Protein AF-A0A8F8SNR9-F1 (afdb_monomer_lite)

Structure (mmCIF, N/CA/C/O backbone):
data_AF-A0A8F8SNR9-F1
#
_entry.id   AF-A0A8F8SNR9-F1
#
loop_
_atom_site.group_PDB
_atom_site.id
_atom_site.type_symbol
_atom_site.label_atom_id
_atom_site.label_alt_id
_atom_site.label_comp_id
_atom_site.label_asym_id
_atom_site.label_entity_id
_atom_site.label_seq_id
_atom_site.pdbx_PDB_ins_code
_atom_site.Cartn_x
_atom_site.Cartn_y
_atom_site.Cartn_z
_atom_site.occupancy
_atom_site.B_iso_or_equiv
_atom_site.auth_seq_id
_atom_site.auth_comp_id
_atom_site.auth_asym_id
_atom_site.auth_atom_id
_atom_site.pdbx_PDB_model_num
ATOM 1 N N . MET A 1 1 ? 17.805 2.234 -6.607 1.00 64.50 1 MET A N 1
ATOM 2 C CA . MET A 1 1 ? 18.461 1.937 -5.311 1.00 64.50 1 MET A CA 1
ATOM 3 C C . MET A 1 1 ? 17.797 2.661 -4.136 1.00 64.50 1 MET A C 1
ATOM 5 O O . MET A 1 1 ? 17.346 1.982 -3.230 1.00 64.50 1 MET A O 1
ATOM 9 N N . PHE A 1 2 ? 17.658 3.995 -4.151 1.00 75.62 2 PHE A N 1
ATOM 10 C CA . PHE A 1 2 ? 17.072 4.768 -3.035 1.00 75.62 2 PHE A CA 1
ATOM 11 C C . PHE A 1 2 ? 15.649 4.332 -2.612 1.00 75.62 2 PHE A C 1
ATOM 13 O O . PHE A 1 2 ? 15.376 4.210 -1.423 1.00 75.62 2 PHE A O 1
ATOM 20 N N . TYR A 1 3 ? 14.769 3.987 -3.561 1.00 78.94 3 TYR A N 1
ATOM 21 C CA . TYR A 1 3 ? 13.405 3.508 -3.269 1.00 78.94 3 TYR A CA 1
ATOM 22 C C . TYR A 1 3 ? 13.352 2.231 -2.410 1.00 78.94 3 TYR A C 1
ATOM 24 O O . TYR A 1 3 ? 12.460 2.100 -1.580 1.00 78.94 3 TYR A O 1
ATOM 32 N N . LEU A 1 4 ? 14.328 1.322 -2.541 1.00 74.81 4 LEU A N 1
ATOM 33 C CA . LEU A 1 4 ? 14.384 0.098 -1.726 1.00 74.81 4 LEU A CA 1
ATOM 34 C C . LEU A 1 4 ? 14.667 0.405 -0.249 1.00 74.81 4 LEU A C 1
ATOM 36 O O . LEU A 1 4 ? 14.185 -0.305 0.629 1.00 74.81 4 LEU A O 1
ATOM 40 N N . VAL A 1 5 ? 15.398 1.489 0.031 1.00 86.81 5 VAL A N 1
ATOM 41 C CA . VAL A 1 5 ? 15.649 1.959 1.402 1.00 86.81 5 VAL A CA 1
ATOM 42 C C . VAL A 1 5 ? 14.358 2.488 2.025 1.00 86.81 5 VAL A C 1
ATOM 44 O O . VAL A 1 5 ? 14.046 2.142 3.162 1.00 86.81 5 VAL A O 1
ATOM 47 N N . ILE A 1 6 ? 13.567 3.258 1.268 1.00 86.56 6 ILE A N 1
ATOM 48 C CA . ILE A 1 6 ? 12.258 3.760 1.722 1.00 86.56 6 ILE A CA 1
ATOM 49 C C . ILE A 1 6 ? 11.318 2.590 2.035 1.00 86.56 6 ILE A C 1
ATOM 51 O O . ILE A 1 6 ? 10.712 2.567 3.106 1.00 86.56 6 ILE A O 1
ATOM 55 N N . VAL A 1 7 ? 11.255 1.590 1.147 1.00 87.25 7 VAL A N 1
ATOM 56 C CA . VAL A 1 7 ? 10.462 0.369 1.360 1.00 87.25 7 VAL A CA 1
ATOM 57 C C . VAL A 1 7 ? 10.900 -0.353 2.636 1.00 87.25 7 VAL A C 1
ATOM 59 O O . VAL A 1 7 ? 10.055 -0.674 3.467 1.00 87.25 7 VAL A O 1
ATOM 62 N N . ALA A 1 8 ? 12.205 -0.564 2.837 1.00 83.75 8 ALA A N 1
ATOM 63 C CA . ALA A 1 8 ? 12.728 -1.255 4.017 1.00 83.75 8 ALA A CA 1
ATOM 64 C C . ALA A 1 8 ? 12.430 -0.507 5.330 1.00 83.75 8 ALA A C 1
ATOM 66 O O . ALA A 1 8 ? 12.063 -1.116 6.334 1.00 83.75 8 ALA A O 1
ATOM 67 N N . MET A 1 9 ? 12.544 0.823 5.340 1.00 86.44 9 MET A N 1
ATOM 68 C CA . MET A 1 9 ? 12.202 1.620 6.522 1.00 86.44 9 MET A CA 1
ATOM 69 C C . MET A 1 9 ? 10.698 1.587 6.812 1.00 86.44 9 MET A C 1
ATOM 71 O O . MET A 1 9 ? 10.294 1.468 7.972 1.00 86.44 9 MET A O 1
ATOM 75 N N . ALA A 1 10 ? 9.863 1.651 5.773 1.00 83.25 10 ALA A N 1
ATOM 76 C CA . ALA A 1 10 ? 8.416 1.583 5.916 1.00 83.25 10 ALA A CA 1
ATOM 77 C C . ALA A 1 10 ? 7.957 0.210 6.436 1.00 83.25 10 ALA A C 1
ATOM 79 O O . ALA A 1 10 ? 7.151 0.161 7.364 1.00 83.25 10 ALA A O 1
ATOM 80 N N . THR A 1 11 ? 8.523 -0.901 5.949 1.00 85.19 11 THR A N 1
ATOM 81 C CA . THR A 1 11 ? 8.183 -2.253 6.434 1.00 85.19 11 THR A CA 1
ATOM 82 C C . THR A 1 11 ? 8.579 -2.474 7.894 1.00 85.19 11 THR A C 1
ATOM 84 O O . THR A 1 11 ? 7.771 -2.981 8.674 1.00 85.19 11 THR A O 1
ATOM 87 N N . ILE A 1 12 ? 9.760 -2.010 8.318 1.00 88.44 12 ILE A N 1
ATOM 88 C CA . ILE A 1 12 ? 10.168 -2.030 9.736 1.00 88.44 12 ILE A CA 1
ATOM 89 C C . ILE A 1 12 ? 9.180 -1.223 10.593 1.00 88.44 12 ILE A C 1
ATOM 91 O O . ILE A 1 12 ? 8.800 -1.625 11.703 1.00 88.44 12 ILE A O 1
ATOM 95 N N . LYS A 1 13 ? 8.717 -0.078 10.079 1.00 86.25 13 LYS A N 1
ATOM 96 C CA . LYS A 1 13 ? 7.762 0.766 10.794 1.00 86.25 13 LYS A CA 1
ATOM 97 C C . LYS A 1 13 ? 6.371 0.129 10.882 1.00 86.25 13 LYS A C 1
ATOM 99 O O . LYS A 1 13 ? 5.724 0.270 11.917 1.00 86.25 13 LYS A O 1
ATOM 104 N N . ILE A 1 14 ? 5.929 -0.628 9.875 1.00 85.81 14 ILE A N 1
ATOM 105 C CA . ILE A 1 14 ? 4.649 -1.362 9.908 1.00 85.81 14 ILE A CA 1
ATOM 106 C C . ILE A 1 14 ? 4.617 -2.348 11.080 1.00 85.81 14 ILE A C 1
ATOM 108 O O . ILE A 1 14 ? 3.642 -2.374 11.832 1.00 85.81 14 ILE A O 1
ATOM 112 N N . ILE A 1 15 ? 5.696 -3.113 11.275 1.00 85.25 15 ILE A N 1
ATOM 113 C CA . ILE A 1 15 ? 5.784 -4.136 12.331 1.00 85.25 15 ILE A CA 1
ATOM 114 C C . ILE A 1 15 ? 5.755 -3.494 13.725 1.00 85.25 15 ILE A C 1
ATOM 116 O O . ILE A 1 15 ? 5.082 -3.986 14.629 1.00 85.25 15 ILE A O 1
ATOM 120 N N . SER A 1 16 ? 6.457 -2.373 13.895 1.00 85.12 16 SER A N 1
ATOM 121 C CA . SER A 1 16 ? 6.599 -1.706 15.196 1.00 85.12 16 SER A CA 1
ATOM 122 C C . SER A 1 16 ? 5.408 -0.831 15.597 1.00 85.12 16 SER A C 1
ATOM 124 O O . SER A 1 16 ? 5.275 -0.484 16.770 1.00 85.12 16 SER A O 1
ATOM 126 N N . THR A 1 17 ? 4.530 -0.455 14.663 1.00 85.38 17 THR A N 1
ATOM 127 C CA . THR A 1 17 ? 3.440 0.484 14.962 1.00 85.38 17 THR A CA 1
ATOM 128 C C . THR A 1 17 ? 2.200 -0.241 15.493 1.00 85.38 17 THR A C 1
ATOM 130 O O . THR A 1 17 ? 1.746 -1.223 14.906 1.00 85.38 17 THR A O 1
ATOM 133 N N . SER A 1 18 ? 1.619 0.253 16.591 1.00 79.75 18 SER A N 1
ATOM 134 C CA . SER A 1 18 ? 0.380 -0.277 17.191 1.00 79.75 18 SER A CA 1
ATOM 135 C C . SER A 1 18 ? -0.896 0.282 16.548 1.00 79.75 18 SER A C 1
ATOM 137 O O . SER A 1 18 ? -1.941 -0.366 16.572 1.00 79.75 18 SER A O 1
ATOM 139 N N . SER A 1 19 ? -0.819 1.473 15.948 1.00 79.81 19 SER A N 1
ATOM 140 C CA . SER A 1 19 ? -1.945 2.099 15.252 1.00 79.81 19 SER A CA 1
ATOM 141 C C . SER A 1 19 ? -2.225 1.403 13.920 1.00 79.81 19 SER A C 1
ATOM 143 O O . SER A 1 19 ? -1.393 1.418 13.011 1.00 79.81 19 SER A O 1
ATOM 145 N N . PHE A 1 20 ? -3.425 0.832 13.796 1.00 76.31 20 PHE A N 1
ATOM 146 C CA . PHE A 1 20 ? -3.904 0.197 12.567 1.00 76.31 20 PHE A CA 1
ATOM 147 C C . PHE A 1 20 ? -3.928 1.180 11.386 1.00 76.31 20 PHE A C 1
ATOM 149 O O . PHE A 1 20 ? -3.485 0.840 10.294 1.00 76.31 20 PHE A O 1
ATOM 156 N N . LEU A 1 21 ? -4.326 2.434 11.630 1.00 74.69 21 LEU A N 1
ATOM 157 C CA . LEU A 1 21 ? -4.311 3.497 10.622 1.00 74.69 21 LEU A CA 1
ATOM 158 C C . LEU A 1 21 ? -2.897 3.761 10.086 1.00 74.69 21 LEU A C 1
ATOM 160 O O . LEU A 1 21 ? -2.696 3.849 8.879 1.00 74.69 21 LEU A O 1
ATOM 164 N N . MET A 1 22 ? -1.901 3.827 10.974 1.00 75.88 22 MET A N 1
ATOM 165 C CA . MET A 1 22 ? -0.510 4.014 10.551 1.00 75.88 22 MET A CA 1
ATOM 166 C C . MET A 1 22 ? 0.024 2.816 9.767 1.00 75.88 22 MET A C 1
ATOM 168 O O . MET A 1 22 ? 0.823 3.012 8.859 1.00 75.88 22 MET A O 1
ATOM 172 N N . ARG A 1 23 ? -0.419 1.588 10.067 1.00 80.25 23 ARG A N 1
ATOM 173 C CA . ARG A 1 23 ? -0.053 0.413 9.261 1.00 80.25 23 ARG A CA 1
ATOM 174 C C . ARG A 1 23 ? -0.589 0.519 7.835 1.00 80.25 23 ARG A C 1
ATOM 176 O O . ARG A 1 23 ? 0.164 0.232 6.915 1.00 80.25 23 ARG A O 1
ATOM 183 N N . ILE A 1 24 ? -1.832 0.977 7.656 1.00 81.94 24 ILE A N 1
ATOM 184 C CA . ILE A 1 24 ? -2.424 1.198 6.324 1.00 81.94 24 ILE A CA 1
ATOM 185 C C . ILE A 1 24 ? -1.650 2.281 5.563 1.00 81.94 24 ILE A C 1
ATOM 187 O O . ILE A 1 24 ? -1.238 2.053 4.432 1.00 81.94 24 ILE A O 1
ATOM 191 N N . LEU A 1 25 ? -1.376 3.429 6.194 1.00 80.38 25 LEU A N 1
ATOM 192 C CA . LEU A 1 25 ? -0.623 4.519 5.555 1.00 80.38 25 LEU A CA 1
ATOM 193 C C . LEU A 1 25 ? 0.800 4.108 5.154 1.00 80.38 25 LEU A C 1
ATOM 195 O O . LEU A 1 25 ? 1.305 4.515 4.112 1.00 80.38 25 LEU A O 1
ATOM 199 N N . LEU A 1 26 ? 1.465 3.304 5.983 1.00 84.94 26 LEU A N 1
ATOM 200 C CA . LEU A 1 26 ? 2.795 2.796 5.665 1.00 84.94 26 LEU A CA 1
ATOM 201 C C . LEU A 1 26 ? 2.754 1.728 4.566 1.00 84.94 26 LEU A C 1
ATOM 203 O O . LEU A 1 26 ? 3.692 1.656 3.776 1.00 84.94 26 LEU A O 1
ATOM 207 N N . LEU A 1 27 ? 1.689 0.925 4.490 1.00 84.69 27 LEU A N 1
ATOM 208 C CA . LEU A 1 27 ? 1.487 -0.028 3.398 1.00 84.69 27 LEU A CA 1
ATOM 209 C C . LEU A 1 27 ? 1.327 0.706 2.058 1.00 84.69 27 LEU A C 1
ATOM 211 O O . LEU A 1 27 ? 2.009 0.358 1.102 1.00 84.69 27 LEU A O 1
ATOM 215 N N . GLU A 1 28 ? 0.534 1.781 2.032 1.00 83.38 28 GLU A N 1
ATOM 216 C CA . GLU A 1 28 ? 0.397 2.696 0.886 1.00 83.38 28 GLU A CA 1
ATOM 217 C C . GLU A 1 28 ? 1.737 3.320 0.459 1.00 83.38 28 GLU A C 1
ATOM 219 O O . GLU A 1 28 ? 2.050 3.443 -0.726 1.00 83.38 28 GLU A O 1
ATOM 224 N N . LEU A 1 29 ? 2.586 3.677 1.426 1.00 84.88 29 LEU A N 1
ATOM 225 C CA . LEU A 1 29 ? 3.924 4.191 1.135 1.00 84.88 29 LEU A CA 1
ATOM 226 C C . LEU A 1 29 ? 4.823 3.125 0.479 1.00 84.88 29 LEU A C 1
ATOM 228 O O . LEU A 1 29 ? 5.594 3.437 -0.433 1.00 84.88 29 LEU A O 1
ATOM 232 N N . VAL A 1 30 ? 4.733 1.866 0.921 1.00 88.50 30 VAL A N 1
ATOM 233 C CA . VAL A 1 30 ? 5.483 0.735 0.342 1.00 88.50 30 VAL A CA 1
ATOM 234 C C . VAL A 1 30 ? 5.025 0.450 -1.089 1.00 88.50 30 VAL A C 1
ATOM 236 O O . VAL A 1 30 ? 5.851 0.310 -1.992 1.00 88.50 30 VAL A O 1
ATOM 239 N N . THR A 1 31 ? 3.721 0.396 -1.328 1.00 83.88 31 THR A N 1
ATOM 240 C CA . THR A 1 31 ? 3.157 0.113 -2.654 1.00 83.88 31 THR A CA 1
ATOM 241 C C . THR A 1 31 ? 3.407 1.264 -3.639 1.00 83.88 31 THR A C 1
ATOM 243 O O . THR A 1 31 ? 3.845 1.032 -4.764 1.00 83.88 31 THR A O 1
ATOM 246 N N . SER A 1 32 ? 3.299 2.520 -3.201 1.00 82.94 32 SER A N 1
ATOM 247 C CA . SER A 1 32 ? 3.658 3.688 -4.022 1.00 82.94 32 SER A CA 1
ATOM 248 C C . SER A 1 32 ? 5.151 3.724 -4.393 1.00 82.94 32 SER A C 1
ATOM 250 O O . SER A 1 32 ? 5.523 3.958 -5.546 1.00 82.94 32 SER A O 1
ATOM 252 N N . SER A 1 33 ? 6.041 3.429 -3.441 1.00 85.88 33 SER A N 1
ATOM 253 C CA . SER A 1 33 ? 7.489 3.418 -3.701 1.00 85.88 33 SER A CA 1
ATOM 254 C C . SER A 1 33 ? 7.942 2.236 -4.566 1.00 85.88 33 SER A C 1
ATOM 256 O O . SER A 1 33 ? 8.837 2.402 -5.401 1.00 85.88 33 SER A O 1
ATOM 258 N N . THR A 1 34 ? 7.309 1.067 -4.434 1.00 84.06 34 THR A N 1
ATOM 259 C CA . THR A 1 34 ? 7.533 -0.072 -5.343 1.00 84.06 34 THR A CA 1
ATOM 260 C C . THR A 1 34 ? 7.024 0.222 -6.752 1.00 84.06 34 THR A C 1
ATOM 262 O O . THR A 1 34 ? 7.725 -0.085 -7.716 1.00 84.06 34 THR A O 1
ATOM 265 N N . MET A 1 35 ? 5.894 0.919 -6.894 1.00 81.69 35 MET A N 1
ATOM 266 C CA . MET A 1 35 ? 5.409 1.393 -8.191 1.00 81.69 35 MET A CA 1
ATOM 267 C C . MET A 1 35 ? 6.396 2.362 -8.856 1.00 81.69 35 MET A C 1
ATOM 269 O O . MET A 1 35 ? 6.735 2.200 -10.028 1.00 81.69 35 MET A O 1
ATOM 273 N N . GLY A 1 36 ? 6.922 3.332 -8.100 1.00 80.38 36 GLY A N 1
ATOM 274 C CA . GLY A 1 36 ? 7.972 4.234 -8.583 1.00 80.38 36 GLY A CA 1
ATOM 275 C C . GLY A 1 36 ? 9.221 3.478 -9.050 1.00 80.38 36 GLY A C 1
ATOM 276 O O . GLY A 1 36 ? 9.790 3.791 -10.093 1.00 80.38 36 GLY A O 1
ATOM 277 N N . PHE A 1 37 ? 9.611 2.422 -8.331 1.00 84.25 37 PHE A N 1
ATOM 278 C CA . PHE A 1 37 ? 10.708 1.551 -8.750 1.00 84.25 37 PHE A CA 1
ATOM 279 C C . PHE A 1 37 ? 10.402 0.798 -10.054 1.00 84.25 37 PHE A C 1
ATOM 281 O O . PHE A 1 37 ? 11.270 0.737 -10.924 1.00 84.25 37 PHE A O 1
ATOM 288 N N . MET A 1 38 ? 9.196 0.247 -10.216 1.00 79.31 38 MET A N 1
ATOM 289 C CA . MET A 1 38 ? 8.793 -0.443 -11.449 1.00 79.31 38 MET A CA 1
ATOM 290 C C . MET A 1 38 ? 8.781 0.511 -12.644 1.00 79.31 38 MET A C 1
ATOM 292 O O . MET A 1 38 ? 9.335 0.180 -13.688 1.00 79.31 38 MET A O 1
ATOM 296 N N . MET A 1 39 ? 8.254 1.724 -12.461 1.00 79.06 39 MET A N 1
ATOM 297 C CA . MET A 1 39 ? 8.262 2.785 -13.472 1.00 79.06 39 MET A CA 1
ATOM 298 C C . MET A 1 39 ? 9.670 3.143 -13.956 1.00 79.06 39 MET A C 1
ATOM 300 O O . MET A 1 39 ? 9.876 3.391 -15.140 1.00 79.06 39 MET A O 1
ATOM 304 N N . CYS A 1 40 ? 10.652 3.155 -13.053 1.00 79.31 40 CYS A N 1
ATOM 305 C CA . CYS A 1 40 ? 12.034 3.474 -13.403 1.00 79.31 40 CYS A CA 1
ATOM 306 C C . CYS A 1 40 ? 12.801 2.325 -14.079 1.00 79.31 40 CYS A C 1
ATOM 308 O O . CYS A 1 40 ? 13.858 2.590 -14.644 1.00 79.31 40 CYS A O 1
ATOM 310 N N . ASN A 1 41 ? 12.338 1.071 -13.979 1.00 79.38 41 ASN A N 1
ATOM 311 C CA . ASN A 1 41 ? 13.109 -0.101 -14.425 1.00 79.38 41 ASN A CA 1
ATOM 312 C C . ASN A 1 41 ? 12.431 -0.943 -15.514 1.00 79.38 41 ASN A C 1
ATOM 314 O O . ASN A 1 41 ? 13.102 -1.762 -16.138 1.00 79.38 41 ASN A O 1
ATOM 318 N N . LEU A 1 42 ? 11.127 -0.788 -15.741 1.00 78.25 42 LEU A N 1
ATOM 319 C CA . LEU A 1 42 ? 10.414 -1.500 -16.800 1.00 78.25 42 LEU A CA 1
ATOM 320 C C . LEU A 1 42 ? 10.410 -0.688 -18.097 1.00 78.25 42 LEU A C 1
ATOM 322 O O . LEU A 1 42 ? 10.280 0.535 -18.092 1.00 78.25 42 LEU A O 1
ATOM 326 N N . ASN A 1 43 ? 10.513 -1.387 -19.226 1.00 75.31 43 ASN A N 1
ATOM 327 C CA . ASN A 1 43 ? 10.301 -0.784 -20.538 1.00 75.31 43 AS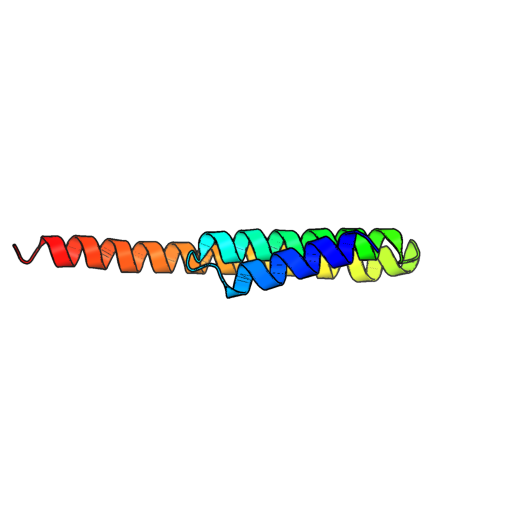N A CA 1
ATOM 328 C C . ASN A 1 43 ? 8.827 -0.389 -20.700 1.00 75.31 43 ASN A C 1
ATOM 330 O O . ASN A 1 43 ? 7.947 -1.066 -20.176 1.00 75.31 43 ASN A O 1
ATOM 334 N N . LEU A 1 44 ? 8.543 0.667 -21.473 1.00 67.94 4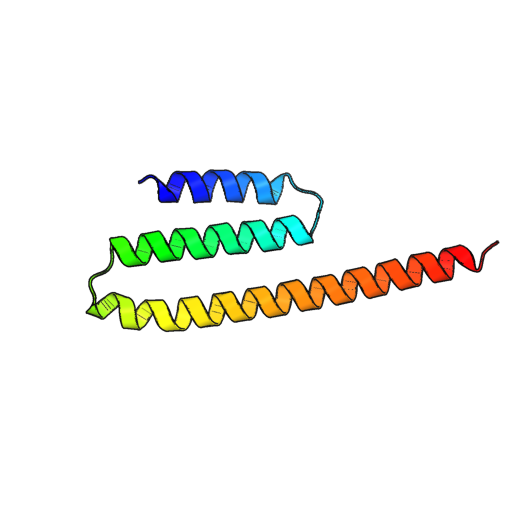4 LEU A N 1
ATOM 335 C CA . LEU A 1 44 ? 7.183 1.204 -21.655 1.00 67.94 44 LEU A CA 1
ATOM 336 C C . LEU A 1 44 ? 6.130 0.132 -21.988 1.00 67.94 44 LEU A C 1
ATOM 338 O O . LEU A 1 44 ? 5.019 0.203 -21.476 1.00 67.94 44 LEU A O 1
ATOM 342 N N . SER A 1 45 ? 6.475 -0.872 -22.800 1.00 69.75 45 SER A N 1
ATOM 343 C CA . SER A 1 45 ? 5.563 -1.963 -23.166 1.00 69.75 45 SER A CA 1
ATOM 344 C C . SER A 1 45 ? 5.191 -2.865 -21.984 1.00 69.75 45 SER A C 1
ATOM 346 O O . SER A 1 45 ? 4.013 -3.141 -21.787 1.00 69.75 45 SER A O 1
ATOM 348 N N . SER A 1 46 ? 6.162 -3.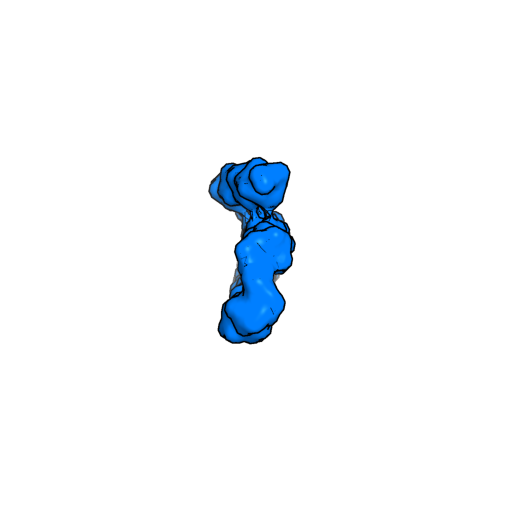275 -21.162 1.00 71.94 46 SER A N 1
ATOM 349 C CA . SER A 1 46 ? 5.906 -4.089 -19.964 1.00 71.94 46 SER A CA 1
ATOM 350 C C . SER A 1 46 ? 5.314 -3.273 -18.816 1.00 71.94 46 SER A C 1
ATOM 352 O O . SER A 1 46 ? 4.679 -3.819 -17.916 1.00 71.94 46 SER A O 1
ATOM 354 N N . LEU A 1 47 ? 5.486 -1.954 -18.858 1.00 69.31 47 LEU A N 1
ATOM 355 C CA . LEU A 1 47 ? 4.909 -1.032 -17.897 1.00 69.31 47 LEU A CA 1
ATOM 356 C C . LEU A 1 47 ? 3.380 -1.040 -17.963 1.00 69.31 47 LEU A C 1
ATOM 358 O O . LEU A 1 47 ? 2.746 -1.186 -16.928 1.00 69.31 47 LEU A O 1
ATOM 362 N N . TYR A 1 48 ? 2.771 -0.960 -19.149 1.00 69.88 48 TYR A N 1
ATOM 363 C CA . TYR A 1 48 ? 1.305 -0.954 -19.270 1.00 69.88 48 TYR A CA 1
ATOM 364 C C . TYR A 1 48 ? 0.649 -2.260 -18.803 1.00 69.88 48 TYR A C 1
ATOM 366 O O . TYR A 1 48 ? -0.405 -2.214 -18.168 1.00 69.88 48 TYR A O 1
ATOM 374 N N . GLU A 1 49 ? 1.282 -3.404 -19.069 1.00 75.56 49 GLU A N 1
ATOM 375 C CA . GLU A 1 49 ? 0.761 -4.723 -18.685 1.00 75.56 49 GLU A CA 1
ATOM 376 C C . GLU A 1 49 ? 0.766 -4.935 -17.166 1.00 75.56 49 GLU A C 1
ATOM 378 O O . GLU A 1 49 ? -0.127 -5.583 -16.623 1.00 75.56 49 GLU A O 1
ATOM 383 N N . VAL A 1 50 ? 1.745 -4.355 -16.466 1.00 74.62 50 VAL A N 1
ATOM 384 C CA . VAL A 1 50 ? 1.922 -4.539 -15.020 1.00 74.62 50 VAL A CA 1
ATOM 385 C C . VAL A 1 50 ? 1.329 -3.381 -14.211 1.00 74.62 50 VAL A C 1
ATOM 387 O O . VAL A 1 50 ? 0.848 -3.583 -13.100 1.00 74.62 50 VAL A O 1
ATOM 390 N N . PHE A 1 51 ? 1.291 -2.168 -14.760 1.00 73.75 51 PHE A N 1
ATOM 391 C CA . PHE A 1 51 ? 0.832 -0.980 -14.042 1.00 73.75 51 PHE A CA 1
ATOM 392 C C . PHE A 1 51 ? -0.654 -1.039 -13.699 1.00 73.75 51 PHE A C 1
ATOM 394 O O . PHE A 1 51 ? -1.035 -0.818 -12.551 1.00 73.75 51 PHE A O 1
ATOM 401 N N . PHE A 1 52 ? -1.500 -1.363 -14.679 1.00 75.75 52 PHE A N 1
ATOM 402 C CA . PHE A 1 52 ? -2.947 -1.396 -14.487 1.00 75.75 52 PHE A CA 1
ATOM 403 C C . PHE A 1 52 ? -3.393 -2.371 -13.378 1.00 75.75 52 PHE A C 1
ATOM 405 O O . PHE A 1 52 ? -4.096 -1.928 -12.466 1.00 75.75 52 PHE A O 1
ATOM 412 N N . PRO A 1 53 ? -2.970 -3.653 -13.363 1.00 79.31 53 PRO A N 1
ATOM 413 C CA . PRO A 1 53 ? -3.360 -4.567 -12.291 1.00 79.31 53 PRO A CA 1
ATOM 414 C C . PRO A 1 53 ? -2.809 -4.144 -10.924 1.00 79.31 53 PRO A C 1
ATOM 416 O O . PRO A 1 53 ? -3.518 -4.273 -9.930 1.00 79.31 53 PRO A O 1
ATOM 419 N N . VAL A 1 54 ? -1.596 -3.582 -10.855 1.00 79.88 54 VAL A N 1
ATOM 420 C CA . VAL A 1 54 ? -1.012 -3.121 -9.582 1.00 79.88 54 VAL A CA 1
ATOM 421 C C . VAL A 1 54 ? -1.798 -1.944 -8.998 1.00 79.88 54 VAL A C 1
ATOM 423 O O . VAL A 1 54 ? -2.077 -1.941 -7.801 1.00 79.88 54 VAL A O 1
ATOM 426 N N . VAL A 1 55 ? -2.223 -0.979 -9.823 1.00 79.25 55 VAL A N 1
ATOM 427 C CA . VAL A 1 55 ? -3.073 0.134 -9.360 1.00 79.25 55 VAL A CA 1
ATOM 428 C C . VAL A 1 55 ? -4.423 -0.377 -8.856 1.00 79.25 55 VAL A C 1
ATOM 430 O O . VAL A 1 55 ? -4.883 0.053 -7.800 1.00 79.25 55 VAL A O 1
ATOM 433 N N . VAL A 1 56 ? -5.055 -1.311 -9.573 1.00 83.38 56 VAL A N 1
ATOM 434 C CA . VAL A 1 56 ? -6.346 -1.886 -9.158 1.00 83.38 56 VAL A CA 1
ATOM 435 C C . VAL A 1 56 ? -6.221 -2.612 -7.817 1.00 83.38 56 VAL A C 1
ATOM 437 O O . VAL A 1 56 ? -7.068 -2.423 -6.942 1.00 83.38 56 VAL A O 1
ATOM 440 N N . VAL A 1 57 ? -5.155 -3.395 -7.627 1.00 82.00 57 VAL A N 1
ATOM 441 C CA . VAL A 1 57 ? -4.885 -4.082 -6.356 1.00 82.00 57 VAL A CA 1
ATOM 442 C C . VAL A 1 57 ? -4.644 -3.078 -5.229 1.00 82.00 57 VAL A C 1
ATOM 444 O O . VAL A 1 57 ? -5.250 -3.230 -4.173 1.00 82.00 57 VAL A O 1
ATOM 447 N N . MET A 1 58 ? -3.860 -2.016 -5.459 1.00 77.44 58 MET A N 1
ATOM 448 C CA . MET A 1 58 ? -3.645 -0.958 -4.460 1.00 77.44 58 MET A CA 1
ATOM 449 C C . MET A 1 58 ? -4.955 -0.321 -3.998 1.00 77.44 58 MET A C 1
ATOM 451 O O . MET A 1 58 ? -5.231 -0.257 -2.802 1.00 77.44 58 MET A O 1
ATOM 455 N N . VAL A 1 59 ? -5.785 0.129 -4.945 1.00 81.69 59 VAL A N 1
ATOM 456 C CA . VAL A 1 59 ? -7.072 0.761 -4.620 1.00 81.69 59 VAL A CA 1
ATOM 457 C C . VAL A 1 59 ? -7.960 -0.219 -3.848 1.00 81.69 59 VAL A C 1
ATOM 459 O O . VAL A 1 59 ? -8.577 0.161 -2.852 1.00 81.69 59 VAL A O 1
ATOM 462 N N . GLY A 1 60 ? -7.977 -1.491 -4.258 1.00 82.88 60 GLY A N 1
ATOM 463 C CA . GLY A 1 60 ? -8.701 -2.556 -3.569 1.00 82.88 60 GLY A CA 1
ATOM 464 C C . GLY A 1 60 ? -8.242 -2.757 -2.122 1.00 82.88 60 GLY A C 1
ATOM 465 O O . GLY A 1 60 ? -9.073 -2.751 -1.212 1.00 82.88 60 GLY A O 1
ATOM 466 N N . GLU A 1 61 ? -6.935 -2.886 -1.887 1.00 77.62 61 GLU A N 1
ATOM 467 C CA . GLU A 1 61 ? -6.366 -3.044 -0.543 1.00 77.62 61 GLU A CA 1
ATOM 468 C C . GLU A 1 61 ? -6.679 -1.843 0.356 1.00 77.62 61 GLU A C 1
ATOM 470 O O . GLU A 1 61 ? -7.084 -2.025 1.507 1.00 77.62 61 GLU A O 1
ATOM 475 N N . SER A 1 62 ? -6.588 -0.624 -0.179 1.00 75.19 62 SER A N 1
ATOM 476 C CA . SER A 1 62 ? -6.947 0.608 0.529 1.00 75.19 62 SER A CA 1
ATOM 477 C C . SER A 1 62 ? -8.417 0.626 0.960 1.00 75.19 62 SER A C 1
ATOM 479 O O . SER A 1 62 ? -8.731 0.903 2.123 1.00 75.19 62 SER A O 1
ATOM 481 N N . CYS A 1 63 ? -9.336 0.269 0.055 1.00 82.75 63 CYS A N 1
ATOM 482 C CA . CYS A 1 63 ? -10.766 0.180 0.356 1.00 82.75 63 CYS A CA 1
ATOM 483 C C . CYS A 1 63 ? -11.066 -0.872 1.432 1.00 82.75 63 CYS A C 1
ATOM 485 O O . CYS A 1 63 ? -11.865 -0.618 2.340 1.00 82.75 63 CYS A O 1
ATOM 487 N N . VAL A 1 64 ? -10.415 -2.038 1.370 1.00 83.75 64 VAL A N 1
ATOM 488 C CA . VAL A 1 64 ? -10.576 -3.104 2.372 1.00 83.75 64 VAL A CA 1
ATOM 489 C C . VAL A 1 64 ? -10.013 -2.661 3.724 1.00 83.75 64 VAL A C 1
ATOM 491 O O . VAL A 1 64 ? -10.686 -2.809 4.746 1.00 83.75 64 VAL A O 1
ATOM 494 N N . GLY A 1 65 ? -8.825 -2.053 3.742 1.00 78.94 65 GLY A N 1
ATOM 495 C CA . GLY A 1 65 ? -8.192 -1.529 4.952 1.00 78.94 65 GLY A CA 1
ATOM 496 C C . GLY A 1 65 ? -9.045 -0.466 5.648 1.00 78.94 65 GLY A C 1
ATOM 497 O O . GLY A 1 65 ? -9.281 -0.556 6.855 1.00 78.94 65 GLY A O 1
ATOM 498 N N . LEU A 1 66 ? -9.575 0.497 4.890 1.00 74.12 66 LEU A N 1
ATOM 499 C CA . LEU A 1 66 ? -10.497 1.521 5.395 1.00 74.12 66 LEU A CA 1
ATOM 500 C C . LEU A 1 66 ? -11.803 0.914 5.919 1.00 74.12 66 LEU A C 1
ATOM 502 O O . LEU A 1 66 ? -12.268 1.297 6.992 1.00 74.12 66 LEU A O 1
ATOM 506 N N . SER A 1 67 ? -12.369 -0.065 5.213 1.00 77.06 67 SER A N 1
ATOM 507 C CA . SER A 1 67 ? -13.587 -0.757 5.653 1.00 77.06 67 SER A CA 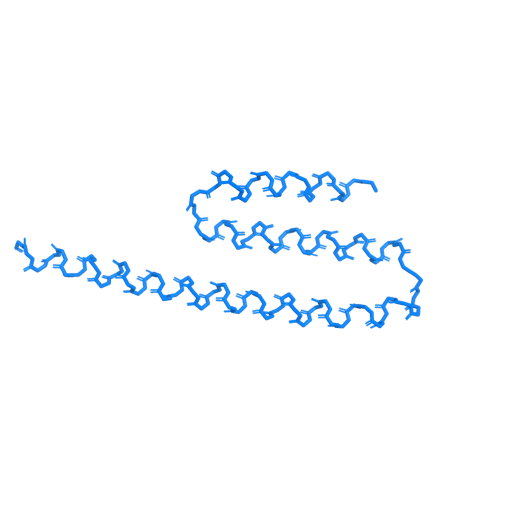1
ATOM 508 C C . SER A 1 67 ? -13.372 -1.481 6.987 1.00 77.06 67 SER A C 1
ATOM 510 O O . SER A 1 67 ? -14.184 -1.348 7.903 1.00 77.06 67 SER A O 1
ATOM 512 N N . LEU A 1 68 ? -12.244 -2.183 7.141 1.00 75.19 68 LEU A N 1
ATOM 513 C CA . LEU A 1 68 ? -11.862 -2.832 8.399 1.00 75.19 68 LEU A CA 1
ATOM 514 C C . LEU A 1 68 ? -11.627 -1.816 9.521 1.00 75.19 68 LEU A C 1
ATOM 516 O O . LEU A 1 68 ? -12.025 -2.061 10.660 1.00 75.19 68 LEU A O 1
ATOM 520 N N . LEU A 1 69 ? -11.026 -0.666 9.210 1.00 73.06 69 LEU A N 1
ATOM 521 C CA . LEU A 1 69 ? -10.817 0.413 10.172 1.00 73.06 69 LEU A CA 1
ATOM 522 C C . LEU A 1 69 ? -12.154 0.981 10.671 1.00 73.06 69 LEU A C 1
ATOM 524 O O . LEU A 1 69 ? -12.328 1.151 11.876 1.00 73.06 69 LEU A O 1
ATOM 528 N N . ILE A 1 70 ? -13.120 1.207 9.776 1.00 76.31 70 ILE A N 1
ATOM 529 C CA . ILE A 1 70 ? -14.476 1.653 10.135 1.00 76.31 70 ILE A CA 1
ATOM 530 C C . ILE A 1 70 ? -15.167 0.616 11.026 1.00 76.31 70 ILE A C 1
ATOM 532 O O . ILE A 1 70 ? -15.761 0.983 12.039 1.00 76.31 70 ILE A O 1
ATOM 536 N N . VAL A 1 71 ? -15.062 -0.676 10.699 1.00 80.75 71 VAL A N 1
ATOM 537 C CA . VAL A 1 71 ? -15.620 -1.754 11.531 1.00 80.75 71 VAL A CA 1
ATOM 538 C C . VAL A 1 71 ? -14.967 -1.767 12.914 1.00 80.75 71 VAL A C 1
ATOM 540 O O . VAL A 1 71 ? -15.681 -1.797 13.912 1.00 80.75 71 VAL A O 1
ATOM 543 N N . GLN A 1 72 ? -13.637 -1.675 13.005 1.00 76.56 72 GLN A N 1
ATOM 544 C CA . GLN A 1 72 ? -12.935 -1.610 14.291 1.00 76.56 72 GLN A CA 1
ATOM 545 C C . GLN A 1 72 ? -13.348 -0.394 15.123 1.00 76.56 72 GLN A C 1
ATOM 547 O O . GLN A 1 72 ? -13.542 -0.525 16.329 1.00 76.56 72 GLN A O 1
ATOM 552 N N . LEU A 1 73 ? -13.491 0.781 14.503 1.00 74.25 73 LEU A N 1
ATOM 553 C CA . LEU A 1 73 ? -13.952 1.990 15.185 1.00 74.25 73 LEU A CA 1
ATOM 554 C C . LEU A 1 73 ? -15.409 1.873 15.631 1.00 74.25 73 LEU A C 1
ATOM 556 O O . LEU A 1 73 ? -15.738 2.332 16.718 1.00 74.25 73 LEU A O 1
ATOM 560 N N . LYS A 1 74 ? -16.271 1.225 14.841 1.00 77.94 74 LYS A N 1
ATOM 561 C CA . LYS A 1 74 ? -17.665 0.958 15.214 1.00 77.94 74 LYS A CA 1
ATOM 562 C C . LYS A 1 74 ? -17.760 -0.022 16.384 1.00 77.94 74 LYS A C 1
ATOM 564 O O . LYS A 1 74 ? -18.543 0.212 17.296 1.00 77.94 74 LYS A O 1
ATOM 569 N N . VAL A 1 75 ? -16.949 -1.082 16.386 1.00 75.25 75 VAL A N 1
ATOM 570 C CA . VAL A 1 75 ? -16.881 -2.048 17.496 1.00 75.25 75 VAL A CA 1
ATOM 571 C C . VAL A 1 75 ? -16.342 -1.371 18.758 1.00 75.25 75 VAL A C 1
ATOM 573 O O . VAL A 1 75 ? -17.023 -1.378 19.773 1.00 75.25 75 VAL A O 1
ATOM 576 N N . LYS A 1 76 ? -15.201 -0.672 18.680 1.00 69.31 76 LYS A N 1
ATOM 577 C CA . LYS A 1 76 ? -14.640 0.071 19.825 1.00 69.31 76 LYS A CA 1
ATOM 578 C C . LYS A 1 76 ? -15.544 1.207 20.308 1.00 69.31 76 LYS A C 1
ATOM 580 O O . LYS A 1 76 ? -15.595 1.484 21.500 1.00 69.31 76 LYS A O 1
ATOM 585 N N . GLY A 1 77 ? -16.242 1.879 19.394 1.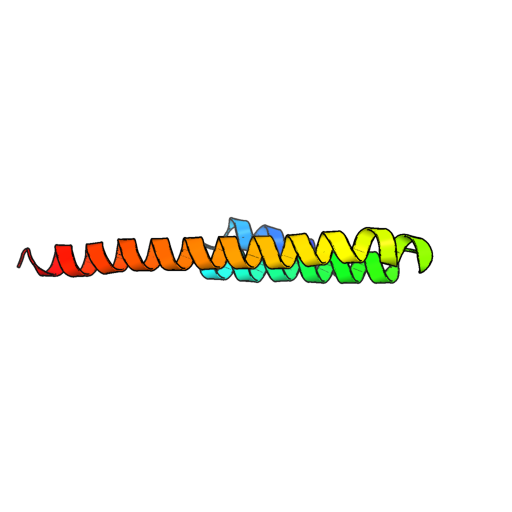00 62.53 77 GLY A N 1
ATOM 586 C CA . GLY A 1 77 ? -17.224 2.914 19.712 1.00 62.53 77 GLY A CA 1
ATOM 587 C C . GLY A 1 77 ? -18.433 2.342 20.449 1.00 62.53 77 GLY A C 1
ATOM 588 O O . GLY A 1 77 ? -18.879 2.931 21.427 1.00 62.53 77 GLY A O 1
A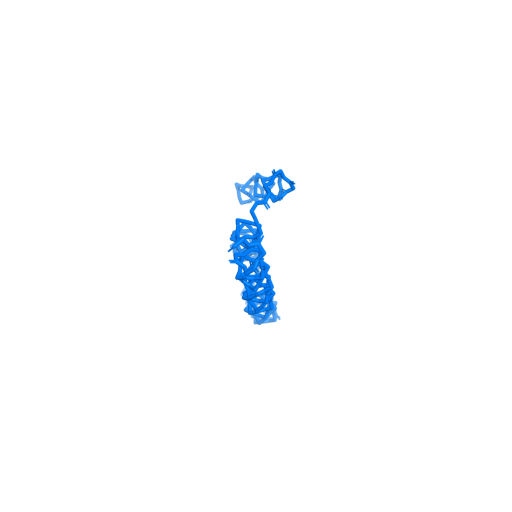TOM 589 N N . ASN A 1 78 ? -18.905 1.160 20.047 1.00 55.75 78 ASN A N 1
ATOM 590 C CA . ASN A 1 78 ? -19.941 0.432 20.776 1.00 55.75 78 ASN A CA 1
ATOM 591 C C . ASN A 1 78 ? -19.450 -0.073 22.139 1.00 55.75 78 ASN A C 1
ATOM 593 O O . ASN A 1 78 ? -20.215 -0.001 23.093 1.00 55.75 78 ASN A O 1
ATOM 597 N N . ASP A 1 79 ? -18.198 -0.521 22.261 1.00 54.16 79 ASP A N 1
ATOM 598 C CA . ASP A 1 79 ? -17.619 -0.929 23.549 1.00 54.16 79 ASP A CA 1
ATOM 599 C C . ASP A 1 79 ? -17.499 0.258 24.515 1.00 54.16 79 ASP A C 1
ATOM 601 O O . ASP A 1 79 ? -17.780 0.115 25.701 1.00 54.16 79 ASP A O 1
ATOM 605 N N . LEU A 1 80 ? -17.159 1.453 24.017 1.00 51.38 80 LEU A N 1
ATOM 606 C CA . LEU A 1 80 ? -17.151 2.681 24.818 1.00 51.38 80 LEU A CA 1
ATOM 607 C C . LEU A 1 80 ? -18.561 3.039 25.308 1.00 51.38 80 LEU A C 1
ATOM 609 O O . LEU A 1 80 ? -18.732 3.300 26.497 1.00 51.38 80 LEU A O 1
ATOM 613 N N . VAL A 1 81 ? -19.575 2.972 24.436 1.00 48.72 81 VAL A N 1
ATOM 614 C CA . VAL A 1 81 ? -20.977 3.251 24.804 1.00 48.72 81 VAL A CA 1
ATOM 615 C C . VAL A 1 81 ? -21.535 2.189 25.765 1.00 48.72 81 VAL A C 1
ATOM 617 O O . VAL A 1 81 ? -22.200 2.535 26.741 1.00 48.72 81 VAL A O 1
ATOM 620 N N . ALA A 1 82 ? -21.210 0.910 25.559 1.00 48.22 82 ALA A N 1
ATOM 621 C CA . ALA A 1 82 ? -21.588 -0.182 26.455 1.00 48.22 82 ALA A CA 1
ATOM 622 C C . ALA A 1 82 ? -20.864 -0.099 27.811 1.00 48.22 82 ALA A C 1
ATOM 624 O O . ALA A 1 82 ? -21.473 -0.373 28.842 1.00 48.22 82 ALA A O 1
ATOM 625 N N . SER A 1 83 ? -19.603 0.352 27.834 1.00 43.34 83 SER A N 1
ATOM 626 C CA . SER A 1 83 ? -18.857 0.602 29.076 1.00 43.34 83 SER A CA 1
ATOM 627 C C . SER A 1 83 ? -19.332 1.849 29.832 1.00 43.34 83 SER A C 1
ATOM 629 O O . SER A 1 83 ? -19.150 1.921 31.041 1.00 43.34 83 SER A O 1
ATOM 631 N N . SER A 1 84 ? -19.998 2.796 29.157 1.00 42.72 84 SER A N 1
ATOM 632 C CA . SER A 1 84 ? -20.638 3.958 29.792 1.00 42.72 84 SER A CA 1
ATOM 633 C C . SER A 1 84 ? -22.065 3.709 30.291 1.00 42.72 84 SER A C 1
ATOM 635 O O . SER A 1 84 ? -22.637 4.593 30.910 1.00 42.72 84 SER A O 1
ATOM 637 N N . PHE A 1 85 ? -22.651 2.533 30.029 1.00 38.84 85 PHE A N 1
ATOM 638 C CA . PHE A 1 85 ? -23.970 2.148 30.560 1.00 38.84 85 PHE A CA 1
ATOM 639 C C . PHE A 1 85 ? -23.871 1.213 31.781 1.00 38.84 85 PHE A C 1
ATOM 641 O O . PHE A 1 85 ? -24.881 0.761 32.316 1.00 38.84 85 PHE A O 1
ATOM 648 N N . VAL A 1 86 ? -22.647 0.927 32.234 1.00 36.94 86 VAL A N 1
ATOM 649 C CA . VAL A 1 86 ? -22.363 0.235 33.500 1.00 36.94 86 VAL A CA 1
ATOM 650 C C . VAL A 1 86 ? -21.630 1.190 34.451 1.00 36.94 86 VAL A C 1
ATOM 652 O O . VAL A 1 86 ? -20.638 0.811 35.055 1.00 36.94 86 VAL A O 1
ATOM 655 N N . VAL A 1 87 ? -22.099 2.441 34.537 1.00 35.34 87 VAL A N 1
ATOM 656 C CA . VAL A 1 87 ? -22.147 3.313 35.732 1.00 35.34 87 VAL A CA 1
ATOM 657 C C . VAL A 1 87 ? -23.283 4.305 35.512 1.00 35.34 87 VAL A C 1
ATOM 659 O O . VAL A 1 87 ? -23.315 4.905 34.417 1.00 35.34 87 VAL A O 1
#

Secondary structure (DSSP, 8-state):
-HHHHHHHHHHHHHHH---HHHHHHHHHHHHHHHHHHHHHHS-HHHHHHHHHHHHHHHHHHHHHHHHHHHHHHHHHHHHHHHHTS--

Sequence (87 aa):
MFYLVIVAMATIKIISTSSFLMRILLLELVTSSTMGFMMCNLNLSSLYEVFFPVVVVMVGESCVGLSLLIVQLKVKGNDLVASSFVV

pLDDT: mean 75.39, std 12.19, range [35.34, 88.5]

Radius of gyration: 17.94 Å; chains: 1; bounding box: 42×10×59 Å

Foldseek 3Di:
DVLVVLLVVLVVVLVVDPDLVSVLVSVLSNLVSVLVVCVVPDDPVVNVVPVVVSVVVNVVSSVVSVVVVVVVCVVVVVVVVVVVVVD

Organism: NCBI:txid2861967